Protein AF-A0A4R9PAI8-F1 (afdb_monomer)

Nearest PDB structures (foldseek):
  8hl4-assembly1_L21E  TM=3.474E-01  e=4.039E+00  Sulfolobus acidocaldarius DSM 639
  7dro-assembly3_F  TM=3.012E-01  e=7.348E+00  Plesiocystis pacifica SIR-1

Mean predicted aligned error: 5.15 Å

pLDDT: mean 88.65, std 13.79, rang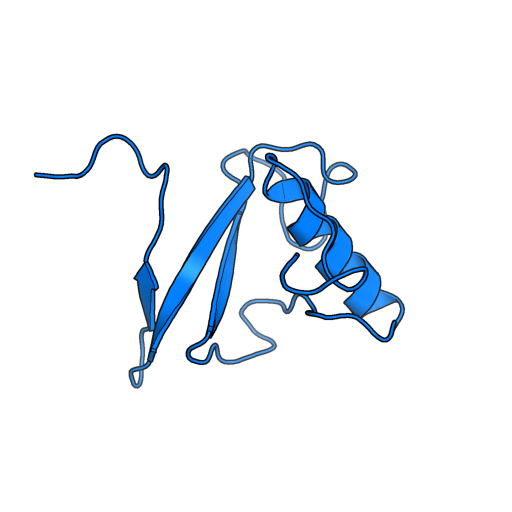e [38.31, 97.94]

Sequence (93 aa):
SGAASRFRYSTLHSVYIYQAIRDRLSGSDAGFWAYRLNEYKPVVGDLICWARQSDIDYDSQASGNYRGHCDIVVAVEADKVWVIGGNVGNSVT

Radius of gyration: 13.64 Å; Cα contacts (8 Å, |Δi|>4): 126; chains: 1; bounding box: 29×33×38 Å

Foldseek 3Di:
DPPPPLADDDPAPLQRLLVQLVCQVVVHPHPHHDDDPVGDDDDAFDKDKDFPDPPDDSVRRVNSPGRMFIWGFHDDDPPDTDTHGDPPPPPPD

Solvent-accessible surface area (backbone atoms only — not comparable to full-atom values): 5904 Å² total; per-residue (Å²): 126,82,71,50,92,48,48,69,86,64,94,54,46,18,47,41,53,43,47,16,41,49,32,46,76,71,66,50,96,60,69,60,66,54,72,55,84,89,76,53,84,85,51,68,74,38,72,54,68,50,56,75,52,83,91,46,52,96,89,37,49,70,93,26,70,57,59,38,46,61,24,38,26,74,42,69,59,98,90,52,71,42,66,56,67,73,95,61,79,89,75,81,127

Secondary structure (DSSP, 8-state):
--SGGGS---SSHHHHHHHHHHHHHHT---S-----TTT----TTPEEEEESSTT-SSS--GGG-S-EEEEEEEEE-SS-EEEE-S-STT---

Structure (mmCIF, N/CA/C/O backb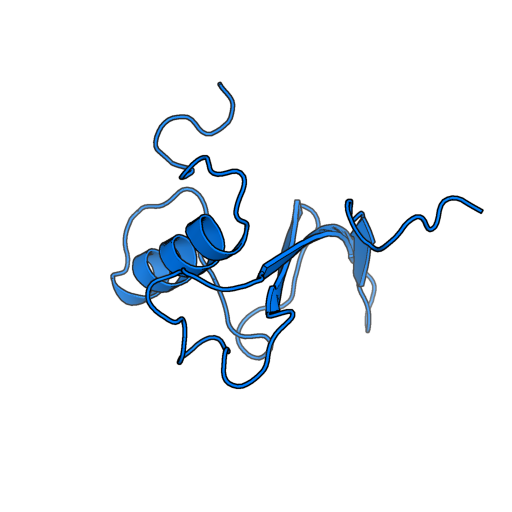one):
data_AF-A0A4R9PAI8-F1
#
_entry.id   AF-A0A4R9PAI8-F1
#
loop_
_atom_site.group_PDB
_atom_site.id
_atom_site.type_symbol
_atom_site.label_atom_id
_atom_site.label_alt_id
_atom_site.label_comp_id
_atom_site.label_asym_id
_atom_site.label_entity_id
_atom_site.label_seq_id
_atom_site.pdbx_PDB_ins_code
_atom_site.Cartn_x
_atom_site.Cartn_y
_atom_site.Cartn_z
_atom_site.occupancy
_atom_site.B_iso_or_equiv
_atom_site.auth_seq_id
_atom_site.auth_comp_id
_atom_site.auth_asym_id
_atom_site.auth_atom_id
_atom_site.pdbx_PDB_model_num
ATOM 1 N N . SER A 1 1 ? 4.008 -18.143 -5.171 1.00 43.09 1 SER A N 1
ATOM 2 C CA . SER A 1 1 ? 3.493 -18.593 -3.857 1.00 43.09 1 SER A CA 1
ATOM 3 C C . SER A 1 1 ? 2.821 -17.419 -3.164 1.00 43.09 1 SER A C 1
ATOM 5 O O . SER A 1 1 ? 3.333 -16.315 -3.260 1.00 43.09 1 SER A O 1
ATOM 7 N N . GLY A 1 2 ? 1.666 -17.618 -2.520 1.00 74.88 2 GLY A N 1
ATOM 8 C CA . GLY A 1 2 ? 0.790 -16.524 -2.061 1.00 74.88 2 GLY A CA 1
ATOM 9 C C . GLY A 1 2 ? -0.113 -16.002 -3.188 1.00 74.88 2 GLY A C 1
ATOM 10 O O . GLY A 1 2 ? -0.523 -16.793 -4.032 1.00 74.88 2 GLY A O 1
ATOM 11 N N . ALA A 1 3 ? -0.369 -14.691 -3.247 1.00 72.88 3 ALA A N 1
ATOM 12 C CA . ALA A 1 3 ? -1.264 -13.997 -4.195 1.00 72.88 3 ALA A CA 1
ATOM 13 C C . ALA A 1 3 ? -0.931 -14.110 -5.712 1.00 72.88 3 ALA A C 1
ATOM 15 O O . ALA A 1 3 ? -1.491 -13.376 -6.525 1.00 72.88 3 ALA A O 1
ATOM 16 N N . ALA A 1 4 ? -0.066 -15.045 -6.117 1.00 83.31 4 ALA A N 1
ATOM 17 C CA . ALA A 1 4 ? 0.322 -15.320 -7.502 1.00 83.31 4 ALA A CA 1
ATOM 18 C C . ALA A 1 4 ? 0.688 -14.035 -8.272 1.00 83.31 4 ALA A C 1
ATOM 20 O O . ALA A 1 4 ? 1.385 -13.177 -7.745 1.00 83.31 4 ALA A O 1
ATOM 21 N N . SER A 1 5 ? 0.239 -13.876 -9.515 1.00 81.94 5 SER A N 1
ATOM 22 C CA . SER A 1 5 ? 0.508 -12.677 -10.321 1.00 81.94 5 SER A CA 1
ATOM 23 C C . SER A 1 5 ? -0.230 -11.420 -9.845 1.00 81.94 5 SER A C 1
ATOM 25 O O . SER A 1 5 ? 0.036 -10.341 -10.365 1.00 81.94 5 SER A O 1
ATOM 27 N N . ARG A 1 6 ? -1.134 -11.528 -8.862 1.00 80.06 6 ARG A N 1
ATOM 28 C CA . ARG A 1 6 ? -1.918 -10.393 -8.347 1.00 80.06 6 ARG A CA 1
ATOM 29 C C . ARG A 1 6 ? -1.151 -9.536 -7.342 1.00 80.06 6 ARG A C 1
ATOM 31 O O . ARG A 1 6 ? -1.672 -8.513 -6.906 1.00 80.06 6 ARG A O 1
ATOM 38 N N . PHE A 1 7 ? 0.061 -9.947 -6.965 1.00 81.38 7 PHE A N 1
ATOM 39 C CA . PHE A 1 7 ? 0.951 -9.181 -6.102 1.00 81.38 7 PHE A CA 1
ATOM 40 C C . PHE A 1 7 ? 2.336 -9.046 -6.724 1.00 81.38 7 PHE A C 1
ATOM 42 O O . PHE A 1 7 ? 2.967 -10.028 -7.119 1.00 81.38 7 PHE A O 1
ATOM 49 N N . ARG A 1 8 ? 2.839 -7.811 -6.782 1.00 83.75 8 ARG A N 1
ATOM 50 C CA . ARG A 1 8 ? 4.187 -7.534 -7.273 1.00 83.75 8 ARG A CA 1
ATOM 51 C C . ARG A 1 8 ? 5.203 -7.755 -6.155 1.00 83.75 8 ARG A C 1
ATOM 53 O O . ARG A 1 8 ? 5.483 -6.854 -5.369 1.00 83.75 8 ARG A O 1
ATOM 60 N N . TYR A 1 9 ? 5.765 -8.960 -6.103 1.00 82.69 9 TYR A N 1
ATOM 61 C CA . TYR A 1 9 ? 6.790 -9.320 -5.121 1.00 82.69 9 TYR A CA 1
ATOM 62 C C . TYR A 1 9 ? 8.048 -8.464 -5.276 1.00 82.69 9 TYR A C 1
ATOM 64 O O . TYR A 1 9 ? 8.614 -8.346 -6.362 1.00 82.69 9 TYR A O 1
ATOM 72 N N . SER A 1 10 ? 8.484 -7.876 -4.167 1.00 86.81 10 SER A N 1
ATOM 73 C CA . SER A 1 10 ? 9.665 -7.024 -4.078 1.00 86.81 10 SER A CA 1
ATOM 74 C C . SER A 1 10 ? 10.088 -6.914 -2.616 1.00 86.81 10 SER A C 1
ATOM 76 O O . SER A 1 10 ? 9.242 -6.923 -1.725 1.00 86.81 10 SER A O 1
ATOM 78 N N . THR A 1 11 ? 11.388 -6.772 -2.364 1.00 85.25 11 THR A N 1
ATOM 79 C CA . THR A 1 11 ? 11.905 -6.422 -1.031 1.00 85.25 11 THR A CA 1
ATOM 80 C C . THR A 1 11 ? 11.657 -4.946 -0.692 1.00 85.25 11 THR A C 1
ATOM 82 O O . THR A 1 11 ? 11.540 -4.578 0.477 1.00 85.25 11 THR A O 1
ATOM 85 N N . LEU A 1 12 ? 11.535 -4.088 -1.710 1.00 89.00 12 LEU A N 1
ATOM 86 C CA . LEU A 1 12 ? 11.203 -2.673 -1.562 1.00 89.00 12 LEU A CA 1
ATOM 87 C C . LEU A 1 12 ? 9.688 -2.499 -1.441 1.00 89.00 12 LEU A C 1
ATOM 89 O O . LEU A 1 12 ? 8.956 -2.861 -2.363 1.00 89.00 12 LEU A O 1
ATOM 93 N N . HIS A 1 13 ? 9.238 -1.881 -0.346 1.00 92.31 13 HIS A N 1
ATOM 94 C CA . HIS A 1 13 ? 7.811 -1.677 -0.077 1.00 92.31 13 HIS A CA 1
ATOM 95 C C . HIS A 1 13 ? 7.157 -0.705 -1.072 1.00 92.31 13 HIS A C 1
ATOM 97 O O . HIS A 1 13 ? 6.036 -0.912 -1.528 1.00 92.31 13 HIS A O 1
ATOM 103 N N . SER A 1 14 ? 7.902 0.323 -1.480 1.00 94.88 14 SER A N 1
ATOM 104 C CA . SER A 1 14 ? 7.490 1.331 -2.465 1.00 94.88 14 SER A CA 1
ATOM 105 C C . SER A 1 14 ? 7.045 0.740 -3.803 1.00 94.88 14 SER A C 1
ATOM 107 O O . SER A 1 14 ? 6.174 1.305 -4.459 1.00 94.88 14 SER A O 1
ATOM 109 N N . VAL A 1 15 ? 7.571 -0.428 -4.186 1.00 94.56 15 VAL A N 1
ATOM 110 C CA . VAL A 1 15 ? 7.220 -1.102 -5.441 1.00 94.56 15 VAL A CA 1
ATOM 111 C C . VAL A 1 15 ? 5.754 -1.523 -5.477 1.00 94.56 15 VAL A C 1
ATOM 113 O O . VAL A 1 15 ? 5.084 -1.290 -6.486 1.00 94.56 15 VAL A O 1
ATOM 116 N N . TYR A 1 16 ? 5.248 -2.143 -4.409 1.00 92.50 16 TYR A N 1
ATOM 117 C CA . TYR A 1 16 ? 3.858 -2.593 -4.377 1.00 92.50 16 TYR A CA 1
ATOM 118 C C . TYR A 1 16 ? 2.895 -1.471 -3.967 1.00 92.50 16 TYR A C 1
ATOM 120 O O . TYR A 1 16 ? 1.761 -1.476 -4.435 1.00 92.50 16 TYR A O 1
ATOM 128 N N . ILE A 1 17 ? 3.345 -0.469 -3.196 1.00 95.19 17 ILE A N 1
ATOM 129 C CA . ILE A 1 17 ? 2.559 0.752 -2.932 1.00 95.19 17 ILE A CA 1
ATOM 130 C C . ILE A 1 17 ? 2.277 1.483 -4.251 1.00 95.19 17 ILE A C 1
ATOM 132 O O . ILE A 1 17 ? 1.124 1.737 -4.593 1.00 95.19 17 ILE A O 1
ATOM 136 N N . TYR A 1 18 ? 3.327 1.756 -5.032 1.00 96.00 18 TYR A N 1
ATOM 137 C CA . TYR A 1 18 ? 3.205 2.440 -6.318 1.00 96.00 18 TYR A CA 1
ATOM 138 C C . TYR A 1 18 ? 2.315 1.670 -7.301 1.00 96.00 18 TYR A C 1
ATOM 140 O O . TYR A 1 18 ? 1.488 2.267 -7.990 1.00 96.00 18 TYR A O 1
ATOM 148 N N . GLN A 1 19 ? 2.451 0.341 -7.348 1.00 95.00 19 GLN A N 1
ATOM 149 C CA . GLN A 1 19 ? 1.609 -0.504 -8.195 1.00 95.00 19 GLN A CA 1
ATOM 150 C C . GLN A 1 19 ? 0.127 -0.414 -7.796 1.00 95.00 19 GLN A C 1
ATOM 152 O O . GLN A 1 19 ? -0.711 -0.185 -8.661 1.00 95.00 19 GLN A O 1
ATOM 157 N N . ALA A 1 20 ? -0.190 -0.496 -6.502 1.00 95.50 20 ALA A N 1
ATOM 158 C CA . ALA A 1 20 ? -1.567 -0.426 -6.009 1.00 95.50 20 ALA A CA 1
ATOM 159 C C . ALA A 1 20 ? -2.245 0.927 -6.275 1.00 95.50 20 ALA A C 1
ATOM 161 O O . ALA A 1 20 ? -3.444 0.970 -6.555 1.00 95.50 20 ALA A O 1
ATOM 162 N N . ILE A 1 21 ? -1.484 2.027 -6.219 1.00 96.50 21 ILE A N 1
ATOM 163 C CA . ILE A 1 21 ? -1.963 3.362 -6.614 1.00 96.50 21 ILE A CA 1
ATOM 164 C C . ILE A 1 21 ? -2.302 3.366 -8.104 1.00 96.50 21 ILE A C 1
ATOM 166 O O . ILE A 1 21 ? -3.390 3.788 -8.495 1.00 96.50 21 ILE A O 1
ATOM 170 N N . ARG A 1 22 ? -1.401 2.852 -8.949 1.00 95.81 22 ARG A N 1
ATOM 171 C CA . ARG A 1 22 ? -1.641 2.785 -10.395 1.00 95.81 22 ARG A CA 1
ATOM 172 C C . ARG A 1 22 ? -2.861 1.945 -10.736 1.00 95.81 22 ARG A C 1
ATOM 174 O O . ARG A 1 22 ? -3.702 2.421 -11.490 1.00 95.81 22 ARG A O 1
ATOM 181 N N . ASP A 1 23 ? -2.972 0.756 -10.155 1.00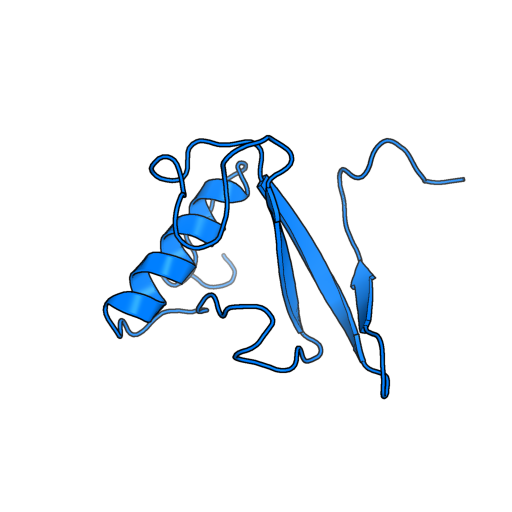 95.31 23 ASP A N 1
ATOM 182 C CA . ASP A 1 23 ? -4.087 -0.156 -10.407 1.00 95.31 23 ASP A CA 1
ATOM 183 C C . ASP A 1 23 ? -5.425 0.457 -9.990 1.00 95.31 23 ASP A C 1
ATOM 185 O O . ASP A 1 23 ? -6.433 0.284 -10.678 1.00 95.31 23 ASP A O 1
ATOM 189 N N . ARG A 1 24 ? -5.438 1.245 -8.908 1.00 95.56 24 ARG A N 1
ATOM 190 C CA . ARG A 1 24 ? -6.631 1.978 -8.474 1.00 95.56 24 ARG A CA 1
ATOM 191 C C . ARG A 1 24 ? -7.031 3.074 -9.452 1.00 95.56 24 ARG A C 1
ATOM 193 O O . ARG A 1 24 ? -8.226 3.248 -9.699 1.00 95.56 24 ARG A O 1
ATOM 200 N N . LEU A 1 25 ? -6.055 3.822 -9.961 1.00 95.81 25 LEU A N 1
ATOM 201 C CA . LEU A 1 25 ? -6.283 4.936 -10.883 1.00 95.81 25 LEU A CA 1
ATOM 202 C C . LEU A 1 25 ? -6.700 4.456 -12.277 1.00 95.81 25 LEU A C 1
ATOM 204 O O . LEU A 1 25 ? -7.503 5.120 -12.926 1.00 95.81 25 LEU A O 1
ATOM 208 N N . SER A 1 26 ? -6.199 3.305 -12.730 1.00 95.94 26 SER A N 1
ATOM 209 C CA . SER A 1 26 ? -6.594 2.708 -14.011 1.00 95.94 26 SER A CA 1
ATOM 210 C C . SER A 1 26 ? -7.849 1.838 -13.933 1.00 95.94 26 SER A C 1
ATOM 212 O O . SER A 1 26 ? -8.337 1.407 -14.974 1.00 95.94 26 SER A O 1
ATOM 214 N N . GLY A 1 27 ? -8.367 1.558 -12.731 1.00 94.31 27 GLY A N 1
ATOM 215 C CA . GLY A 1 27 ? -9.493 0.638 -12.543 1.00 94.31 27 GLY A CA 1
ATOM 216 C C . GLY A 1 27 ? -9.143 -0.811 -12.893 1.00 94.31 27 GLY A C 1
ATOM 217 O O . GLY A 1 27 ? -10.009 -1.564 -13.334 1.00 94.31 27 GLY A O 1
ATOM 218 N N . SER A 1 28 ? -7.872 -1.192 -12.739 1.00 91.69 28 SER A N 1
ATOM 219 C CA . SER A 1 28 ? -7.403 -2.550 -13.013 1.00 91.69 28 SER A CA 1
ATOM 220 C C . SER A 1 28 ? -8.015 -3.546 -12.031 1.00 91.69 28 SER A C 1
ATOM 222 O O . SER A 1 28 ? -8.125 -3.258 -10.836 1.00 91.69 28 SER A O 1
ATOM 224 N N . ASP A 1 29 ? -8.316 -4.753 -12.511 1.00 88.06 29 ASP A N 1
ATOM 225 C CA . ASP A 1 29 ? -8.548 -5.899 -11.633 1.00 88.06 29 ASP A CA 1
ATOM 226 C C . ASP A 1 29 ? -7.212 -6.339 -11.013 1.00 88.06 29 ASP A C 1
ATOM 228 O O . ASP A 1 29 ? -6.346 -6.907 -11.683 1.00 88.06 29 ASP A O 1
ATOM 232 N N . ALA A 1 30 ? -7.017 -6.010 -9.736 1.00 88.06 30 ALA A N 1
ATOM 233 C CA . ALA A 1 30 ? -5.780 -6.228 -8.996 1.00 88.06 30 ALA A CA 1
ATOM 234 C C . ALA A 1 30 ? -6.051 -6.989 -7.695 1.00 88.06 30 ALA A C 1
ATOM 236 O O . ALA A 1 30 ? -7.192 -7.172 -7.278 1.00 88.06 30 ALA A O 1
ATOM 237 N N . GLY A 1 31 ? -5.002 -7.505 -7.052 1.00 87.50 31 GLY A N 1
ATOM 238 C CA . GLY A 1 31 ? -5.140 -8.174 -5.751 1.00 87.50 31 GLY A CA 1
ATOM 239 C C . GLY A 1 31 ? -5.437 -7.214 -4.598 1.00 87.50 31 GLY A C 1
ATOM 240 O O . GLY A 1 31 ? -5.973 -7.640 -3.582 1.00 87.50 31 GLY A O 1
ATOM 241 N N . PHE A 1 32 ? -5.056 -5.947 -4.749 1.00 89.56 32 PHE A N 1
ATOM 242 C CA . PHE A 1 32 ? -5.202 -4.887 -3.759 1.00 89.56 32 PHE A CA 1
ATOM 243 C C . PHE A 1 32 ? -5.093 -3.529 -4.460 1.00 89.56 32 PHE A C 1
ATOM 245 O O . PHE A 1 32 ? -4.472 -3.411 -5.518 1.00 89.56 32 PHE A O 1
ATOM 252 N N . TRP A 1 33 ? -5.683 -2.509 -3.845 1.00 95.12 33 TRP A N 1
ATOM 253 C CA . TRP A 1 33 ? -5.707 -1.134 -4.335 1.00 95.12 33 TRP A CA 1
ATOM 254 C C . TRP A 1 33 ? -5.280 -0.190 -3.218 1.00 95.12 33 TRP A C 1
ATOM 256 O O . TRP A 1 33 ? -5.561 -0.446 -2.047 1.00 95.12 33 TRP A O 1
ATOM 266 N N . ALA A 1 34 ? -4.613 0.906 -3.572 1.00 96.00 34 ALA A N 1
ATOM 267 C CA . ALA A 1 34 ? -4.30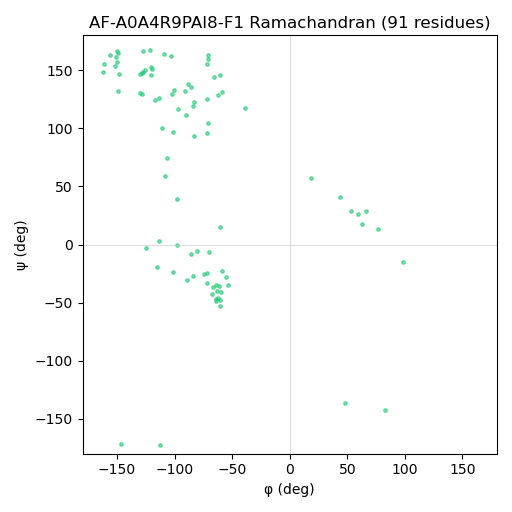1 1.951 -2.608 1.00 96.00 34 ALA A CA 1
ATOM 268 C C . ALA 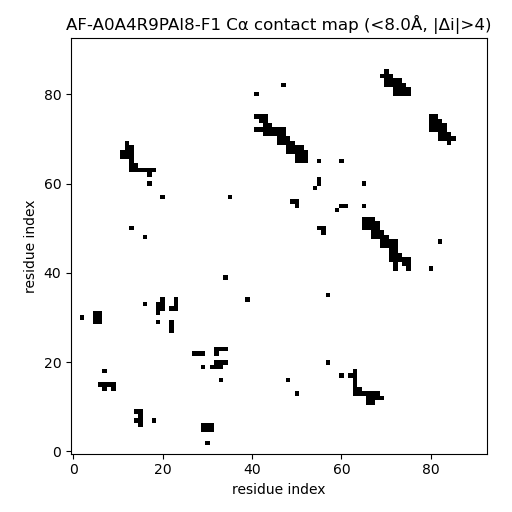A 1 34 ? -5.445 2.964 -2.550 1.00 96.00 34 ALA A C 1
ATOM 270 O O . ALA A 1 34 ? -5.971 3.369 -3.583 1.00 96.00 34 ALA A O 1
ATOM 271 N N . TYR A 1 35 ? -5.786 3.398 -1.342 1.00 96.62 35 TYR A N 1
ATOM 272 C CA . TYR A 1 35 ? -6.753 4.461 -1.087 1.00 96.62 35 TYR A CA 1
ATOM 273 C C . TYR A 1 35 ? -6.075 5.585 -0.317 1.00 96.62 35 TYR A C 1
ATOM 275 O O . TYR A 1 35 ? -5.124 5.349 0.437 1.00 96.62 35 TYR A O 1
ATOM 283 N N . ARG A 1 36 ? -6.576 6.810 -0.468 1.00 95.56 36 ARG A N 1
ATOM 284 C CA . ARG A 1 36 ? -6.180 7.898 0.427 1.00 95.56 36 ARG A CA 1
ATOM 285 C C . ARG A 1 36 ? -6.790 7.694 1.808 1.00 95.56 36 ARG A C 1
ATOM 287 O O . ARG A 1 36 ? -7.865 7.115 1.955 1.00 95.56 36 ARG A O 1
ATOM 294 N N . LEU A 1 37 ? -6.144 8.272 2.819 1.00 91.56 37 LEU A N 1
ATOM 295 C CA . LEU A 1 37 ? -6.593 8.191 4.214 1.00 91.56 37 LEU A CA 1
ATOM 296 C C . LEU A 1 37 ? -8.010 8.752 4.443 1.00 91.56 37 LEU A C 1
ATOM 298 O O . LEU A 1 37 ? -8.661 8.382 5.411 1.00 91.56 37 LEU A O 1
ATOM 302 N N . ASN A 1 38 ? -8.492 9.638 3.568 1.00 93.00 38 ASN A N 1
ATOM 303 C CA . ASN A 1 38 ? -9.825 10.242 3.642 1.00 93.00 38 ASN A CA 1
ATOM 304 C C . ASN A 1 38 ? -10.876 9.565 2.742 1.00 93.00 38 ASN A C 1
ATOM 306 O O . ASN A 1 38 ? -12.023 10.004 2.728 1.00 93.00 38 ASN A O 1
ATOM 310 N N . GLU A 1 39 ? -10.510 8.526 1.990 1.00 95.44 39 GLU A N 1
ATOM 311 C CA . GLU A 1 39 ? -11.412 7.835 1.055 1.00 95.44 39 GLU A CA 1
ATOM 312 C C . GLU A 1 39 ? -11.952 6.519 1.617 1.00 95.44 39 GLU A C 1
ATOM 314 O O . GLU A 1 39 ? -12.985 6.028 1.164 1.00 95.44 39 GLU A O 1
ATOM 319 N N . TYR A 1 40 ? -11.243 5.922 2.574 1.00 93.81 40 TYR A N 1
ATOM 320 C CA . TYR A 1 40 ? -11.492 4.554 2.997 1.00 93.81 40 TYR A CA 1
ATOM 321 C C . TYR A 1 40 ? -11.154 4.358 4.475 1.00 93.81 40 TYR A C 1
ATOM 323 O O . TYR A 1 40 ? -10.085 4.751 4.941 1.00 93.81 40 TYR A O 1
ATOM 331 N N . LYS A 1 41 ? -12.077 3.731 5.215 1.00 93.94 41 LYS A N 1
ATOM 332 C CA . LYS A 1 41 ? -11.852 3.329 6.606 1.00 93.94 41 LYS A CA 1
ATOM 333 C C . LYS A 1 41 ? -11.138 1.968 6.621 1.00 93.94 41 LYS A C 1
ATOM 335 O O . LYS A 1 41 ? -11.745 1.010 6.145 1.00 93.94 41 LYS A O 1
ATOM 340 N N . PRO A 1 42 ? -9.924 1.855 7.194 1.00 95.19 42 PRO A N 1
ATOM 341 C CA . PRO A 1 42 ? -9.190 0.591 7.216 1.00 95.19 42 PRO A CA 1
ATOM 342 C C . PRO A 1 42 ? -9.927 -0.533 7.954 1.00 95.19 42 PRO A C 1
ATOM 344 O O . PRO A 1 42 ? -10.586 -0.288 8.971 1.00 95.19 42 PRO A O 1
ATOM 347 N N . VAL A 1 43 ? -9.759 -1.768 7.475 1.00 96.56 43 VAL A N 1
ATOM 348 C CA . VAL A 1 43 ? -10.231 -3.006 8.110 1.00 96.56 43 VAL A CA 1
ATOM 349 C C . VAL A 1 43 ? -9.071 -3.967 8.397 1.00 96.56 43 VAL A C 1
ATOM 351 O O . VAL A 1 43 ? -7.945 -3.778 7.941 1.00 96.56 43 VAL A O 1
ATOM 354 N N . VAL A 1 44 ? -9.329 -5.009 9.193 1.00 97.38 44 VAL A N 1
ATOM 355 C CA . VAL A 1 44 ? -8.334 -6.057 9.482 1.00 97.38 44 VAL A CA 1
ATOM 356 C C . VAL A 1 44 ? -7.882 -6.727 8.182 1.00 97.38 44 VAL A C 1
ATOM 358 O O . VAL A 1 44 ? -8.714 -7.147 7.382 1.00 97.38 44 VAL A O 1
ATOM 361 N N . GLY A 1 45 ? -6.565 -6.850 8.000 1.00 94.56 45 GLY A N 1
ATOM 362 C CA . GLY A 1 45 ? -5.935 -7.378 6.787 1.00 94.56 45 GLY A CA 1
ATOM 363 C C . GLY A 1 45 ? -5.440 -6.309 5.809 1.00 94.56 45 GLY A C 1
ATOM 364 O O . GLY A 1 45 ? -4.618 -6.631 4.951 1.00 94.56 45 GLY A O 1
ATOM 365 N N . ASP A 1 46 ? -5.868 -5.052 5.959 1.00 95.75 46 ASP A N 1
ATOM 366 C CA . ASP A 1 46 ? -5.346 -3.949 5.152 1.00 95.75 46 ASP A CA 1
ATOM 367 C C . ASP A 1 46 ? -3.907 -3.592 5.533 1.00 95.75 46 ASP A C 1
ATOM 369 O O . ASP A 1 46 ? -3.429 -3.874 6.636 1.00 95.75 46 ASP A O 1
ATOM 373 N N . LEU A 1 47 ? -3.219 -2.924 4.609 1.00 94.56 47 LEU A N 1
ATOM 374 C CA . LEU A 1 47 ? -1.896 -2.358 4.840 1.00 94.56 47 LEU A CA 1
ATOM 375 C C . LEU A 1 47 ? -2.001 -0.850 5.058 1.00 94.56 47 LEU A C 1
ATOM 377 O O . LEU A 1 47 ? -2.569 -0.136 4.230 1.00 94.56 47 LEU A O 1
ATOM 381 N N . ILE A 1 48 ? -1.387 -0.355 6.130 1.00 95.12 48 ILE A N 1
ATOM 382 C CA . ILE A 1 48 ? -1.160 1.079 6.331 1.00 95.12 48 ILE A CA 1
ATOM 383 C C . ILE A 1 48 ? 0.254 1.389 5.871 1.00 95.12 48 ILE A C 1
ATOM 385 O O . ILE A 1 48 ? 1.210 0.870 6.438 1.00 95.12 48 ILE A O 1
ATOM 389 N N . CYS A 1 49 ? 0.386 2.223 4.841 1.00 94.81 49 CYS A N 1
ATOM 390 C CA . CYS A 1 49 ? 1.652 2.480 4.164 1.00 94.81 49 CYS A CA 1
ATOM 391 C C . CYS A 1 49 ? 2.053 3.954 4.221 1.00 94.81 49 CYS A C 1
ATOM 393 O O . CYS A 1 49 ? 1.205 4.842 4.140 1.00 94.81 49 CYS A O 1
ATOM 395 N N . TRP A 1 50 ? 3.357 4.219 4.301 1.00 93.38 50 TRP A N 1
ATOM 396 C CA . TRP A 1 50 ? 3.906 5.573 4.268 1.00 93.38 50 TRP A CA 1
ATOM 397 C C . TRP A 1 50 ? 5.316 5.620 3.678 1.00 93.38 50 TRP A C 1
ATOM 399 O O . TRP A 1 50 ? 6.040 4.620 3.613 1.00 93.38 50 TRP A O 1
ATOM 409 N N . ALA A 1 51 ? 5.721 6.816 3.256 1.00 94.50 51 ALA A N 1
ATOM 410 C CA . ALA A 1 51 ? 7.091 7.097 2.869 1.00 94.50 51 ALA A CA 1
ATOM 411 C C . ALA A 1 51 ? 7.939 7.470 4.092 1.00 94.50 51 ALA A C 1
ATOM 413 O O . ALA A 1 51 ? 7.552 8.278 4.931 1.00 94.50 51 ALA A O 1
ATOM 414 N N . ARG A 1 52 ? 9.140 6.902 4.172 1.00 91.75 52 ARG A N 1
ATOM 415 C CA . ARG A 1 52 ? 10.202 7.238 5.132 1.00 91.75 52 ARG A CA 1
ATOM 416 C C . ARG A 1 52 ? 11.232 8.185 4.493 1.00 91.75 52 ARG A C 1
ATOM 418 O O . ARG A 1 52 ? 12.439 8.014 4.667 1.00 91.75 52 ARG A O 1
ATOM 425 N N . GLN A 1 53 ? 10.756 9.135 3.693 1.00 92.88 53 GLN A N 1
ATOM 426 C CA . GLN A 1 53 ? 11.525 10.225 3.086 1.00 92.88 53 GLN A CA 1
ATOM 427 C C . GLN A 1 53 ? 10.587 11.395 2.750 1.00 92.88 53 GLN A C 1
ATOM 429 O O . GLN A 1 53 ? 9.373 11.199 2.710 1.00 92.88 53 GLN A O 1
ATOM 434 N N . SER A 1 54 ? 11.136 12.589 2.519 1.00 94.31 54 SER A N 1
ATOM 435 C CA . SER A 1 54 ? 10.352 13.770 2.144 1.00 94.31 54 SER A CA 1
ATOM 436 C C . SER A 1 54 ? 9.792 13.671 0.721 1.00 94.31 54 SER A C 1
ATOM 438 O O . SER A 1 54 ? 10.260 12.865 -0.086 1.00 94.31 54 SER A O 1
ATOM 440 N N . ASP A 1 55 ? 8.792 14.511 0.434 1.00 94.69 55 ASP A N 1
ATOM 441 C CA . ASP A 1 55 ? 8.267 14.795 -0.914 1.00 94.69 55 ASP A CA 1
ATOM 442 C C . ASP A 1 55 ? 7.649 13.593 -1.652 1.00 94.69 55 ASP A C 1
ATOM 444 O O . ASP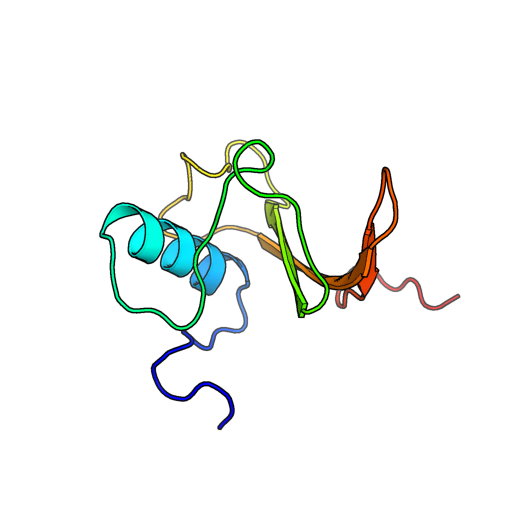 A 1 55 ? 7.457 13.616 -2.872 1.00 94.69 55 ASP A O 1
ATOM 448 N N . ILE A 1 56 ? 7.317 12.542 -0.897 1.00 96.75 56 ILE A N 1
ATOM 449 C CA . ILE A 1 56 ? 6.590 11.368 -1.370 1.00 96.75 56 ILE A CA 1
ATOM 450 C C . ILE A 1 56 ? 5.261 11.268 -0.632 1.00 96.75 56 ILE A C 1
ATOM 452 O O . ILE A 1 56 ? 5.215 11.173 0.595 1.00 96.75 56 ILE A O 1
ATOM 456 N N . ASP A 1 57 ? 4.189 11.213 -1.402 1.00 95.12 57 ASP A N 1
ATOM 457 C CA . ASP A 1 57 ? 2.822 11.006 -0.942 1.00 95.12 57 ASP A CA 1
ATOM 458 C C . ASP A 1 57 ? 2.049 10.210 -2.001 1.00 95.12 57 ASP A C 1
ATOM 460 O O . ASP A 1 57 ? 2.633 9.716 -2.961 1.00 95.12 57 ASP A O 1
ATOM 464 N N . TYR A 1 58 ? 0.737 10.058 -1.842 1.00 95.38 58 TYR A N 1
ATOM 465 C CA . TYR A 1 58 ? -0.083 9.308 -2.794 1.00 95.38 58 TYR A CA 1
ATOM 466 C C . TYR A 1 58 ? 0.066 9.799 -4.253 1.00 95.38 58 TYR A C 1
ATOM 468 O O . TYR A 1 58 ? 0.049 8.986 -5.177 1.00 95.38 58 TYR A O 1
ATOM 476 N N . ASP A 1 59 ? 0.244 11.104 -4.464 1.00 95.06 59 ASP A N 1
ATOM 477 C CA . ASP A 1 59 ? 0.329 11.742 -5.782 1.00 95.06 59 ASP A CA 1
ATOM 478 C C . ASP A 1 59 ? 1.760 11.793 -6.333 1.00 95.06 59 ASP A C 1
ATOM 480 O O . ASP A 1 59 ? 1.974 11.714 -7.545 1.00 95.06 59 ASP A O 1
ATOM 484 N N . SER A 1 60 ? 2.755 11.877 -5.451 1.00 95.94 60 SER A N 1
ATOM 485 C CA . SER A 1 60 ? 4.179 11.924 -5.781 1.00 95.94 60 SER A CA 1
ATOM 486 C C . SER A 1 60 ? 4.875 10.636 -5.348 1.00 95.94 60 SER A C 1
ATOM 488 O O . SER A 1 60 ? 5.209 10.448 -4.184 1.00 95.94 60 SER A O 1
ATOM 490 N N . GLN A 1 61 ? 5.117 9.720 -6.290 1.00 94.81 61 GLN A N 1
ATOM 491 C CA . GLN A 1 61 ? 5.598 8.363 -5.981 1.00 94.81 61 GLN A CA 1
ATOM 492 C C . GLN A 1 61 ? 7.014 8.039 -6.480 1.00 94.81 61 GLN A C 1
ATOM 494 O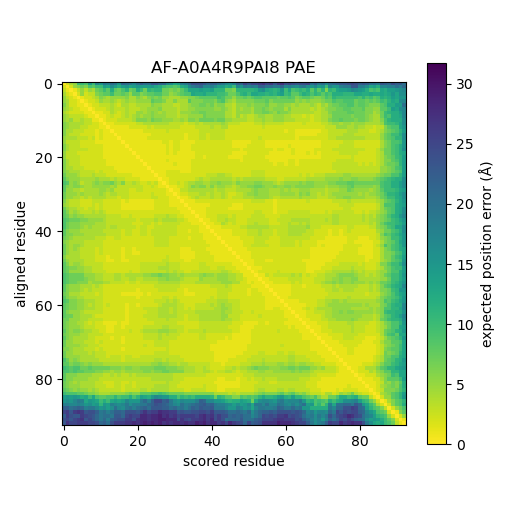 O . GLN A 1 61 ? 7.441 6.895 -6.349 1.00 94.81 61 GLN A O 1
ATOM 499 N N . ALA A 1 62 ? 7.745 8.982 -7.088 1.00 94.19 62 ALA A N 1
ATOM 500 C CA . ALA A 1 62 ? 9.097 8.756 -7.635 1.00 94.19 62 ALA A CA 1
ATOM 501 C C . ALA A 1 62 ? 9.251 7.432 -8.429 1.00 94.19 62 ALA A C 1
ATOM 503 O O . ALA A 1 62 ? 10.235 6.706 -8.286 1.00 94.19 62 ALA A O 1
ATOM 504 N N . SER A 1 63 ? 8.242 7.075 -9.236 1.00 93.31 63 SER A N 1
ATOM 505 C CA . SER A 1 63 ? 8.164 5.800 -9.979 1.00 93.31 63 SER A CA 1
ATOM 506 C C . SER A 1 63 ? 8.350 4.533 -9.120 1.00 93.31 63 SER A C 1
ATOM 508 O O . SER A 1 63 ? 8.844 3.513 -9.600 1.00 93.31 63 SER A O 1
ATOM 510 N N . GLY A 1 64 ? 7.975 4.591 -7.840 1.00 93.38 64 GLY A N 1
ATOM 511 C CA . GLY A 1 64 ? 8.129 3.500 -6.877 1.00 93.38 64 GLY A CA 1
ATOM 512 C C . GLY A 1 64 ? 9.554 3.317 -6.349 1.00 93.38 64 GLY A C 1
ATOM 513 O O . GLY A 1 64 ? 9.834 2.282 -5.750 1.00 93.38 64 GLY A O 1
ATOM 514 N N . ASN A 1 65 ? 10.457 4.281 -6.557 1.00 94.62 65 ASN A N 1
ATOM 515 C CA . ASN A 1 65 ? 1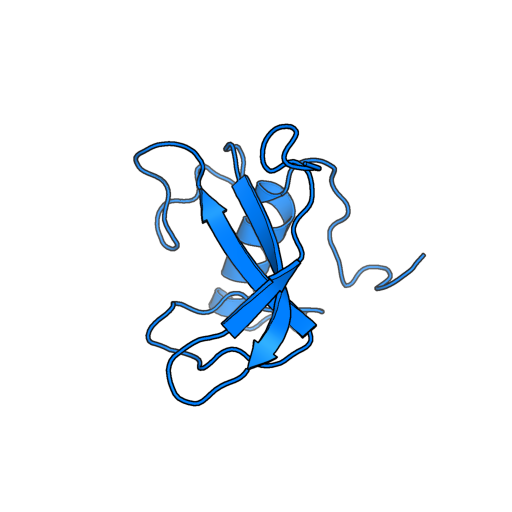1.838 4.222 -6.075 1.00 94.62 65 ASN A CA 1
ATOM 516 C C . ASN A 1 65 ? 12.066 5.170 -4.891 1.00 94.62 65 ASN A C 1
ATOM 518 O O . ASN A 1 65 ? 12.668 6.236 -5.014 1.00 94.62 65 ASN A O 1
ATOM 522 N N . TYR A 1 66 ? 11.555 4.771 -3.732 1.00 94.50 66 TYR A N 1
ATOM 523 C CA . TYR A 1 66 ? 11.709 5.512 -2.484 1.00 94.50 66 TYR A CA 1
ATOM 524 C C . TYR A 1 66 ? 11.741 4.580 -1.274 1.00 94.50 66 TYR A C 1
ATOM 526 O O . TYR A 1 66 ? 11.342 3.412 -1.353 1.00 94.50 66 TYR A O 1
ATOM 534 N N . ARG A 1 67 ? 12.194 5.099 -0.128 1.00 93.25 67 ARG A N 1
ATOM 535 C CA . ARG A 1 67 ? 12.119 4.388 1.155 1.00 93.25 67 ARG A CA 1
ATOM 536 C C . ARG A 1 67 ? 10.667 4.349 1.626 1.00 93.25 67 ARG A C 1
ATOM 538 O O . ARG A 1 67 ? 10.187 5.317 2.198 1.00 93.25 67 ARG A O 1
ATOM 545 N N . GLY A 1 68 ? 9.964 3.257 1.351 1.00 92.69 68 GLY A N 1
ATOM 546 C CA . GLY A 1 68 ? 8.592 3.024 1.808 1.00 92.69 68 GLY A CA 1
ATOM 547 C C . GLY A 1 68 ? 8.531 2.043 2.974 1.00 92.69 68 GLY A C 1
ATOM 548 O O . GLY A 1 68 ? 9.473 1.279 3.200 1.00 92.69 68 GLY A O 1
ATOM 549 N N . HIS A 1 69 ? 7.412 2.043 3.686 1.00 94.06 69 HIS A N 1
ATOM 550 C CA . HIS A 1 69 ? 7.095 1.034 4.685 1.00 94.06 69 HIS A CA 1
ATOM 551 C C . HIS A 1 69 ? 5.583 0.826 4.795 1.00 94.06 69 HIS A C 1
ATOM 553 O O . HIS A 1 69 ? 4.815 1.707 4.411 1.00 94.06 69 HIS A O 1
ATOM 559 N N . CYS A 1 70 ? 5.179 -0.343 5.284 1.00 92.69 70 CYS A N 1
ATOM 560 C CA . CYS A 1 70 ? 3.797 -0.677 5.563 1.00 92.69 70 CYS A CA 1
ATOM 561 C C . CYS A 1 70 ? 3.721 -1.636 6.743 1.00 92.69 70 CYS A C 1
ATOM 563 O O . CYS A 1 70 ? 4.554 -2.541 6.838 1.00 92.69 70 CYS A O 1
ATOM 565 N N . ASP A 1 71 ? 2.648 -1.501 7.511 1.00 94.06 71 ASP A N 1
ATOM 566 C CA . ASP A 1 71 ? 2.264 -2.424 8.574 1.00 94.06 71 ASP A CA 1
ATOM 567 C C . ASP A 1 71 ? 0.888 -3.024 8.269 1.00 94.06 71 ASP A C 1
ATOM 569 O O . ASP A 1 71 ? 0.064 -2.387 7.604 1.00 94.06 71 ASP A O 1
ATOM 573 N N . ILE A 1 72 ? 0.629 -4.244 8.746 1.00 94.50 72 ILE A N 1
ATOM 574 C CA . ILE A 1 72 ? -0.663 -4.917 8.557 1.00 94.50 72 ILE A CA 1
ATOM 575 C C . ILE A 1 72 ? -1.612 -4.607 9.709 1.00 94.50 72 ILE A C 1
ATOM 577 O O . ILE A 1 72 ? -1.241 -4.735 10.875 1.00 94.50 72 ILE A O 1
ATOM 581 N N . VAL A 1 73 ? -2.851 -4.237 9.396 1.00 96.62 73 VAL A N 1
ATOM 582 C CA . VAL A 1 73 ? -3.911 -4.020 10.385 1.00 96.62 73 VAL A CA 1
ATOM 583 C C . VAL A 1 73 ? -4.361 -5.357 10.966 1.00 96.62 73 VAL A C 1
ATOM 585 O O . VAL A 1 73 ? -4.785 -6.253 10.235 1.00 96.62 73 VAL A O 1
ATOM 588 N N . VAL A 1 74 ? -4.327 -5.472 12.293 1.00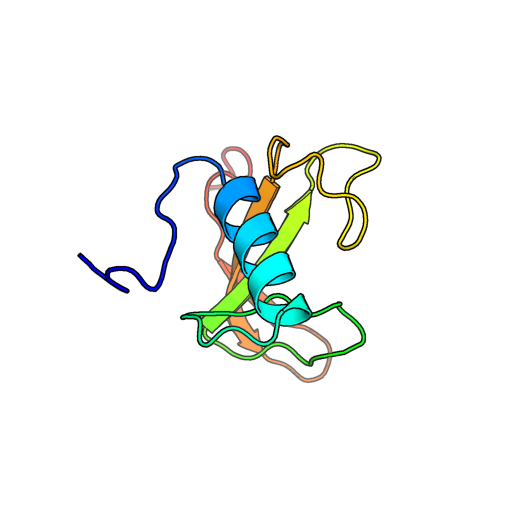 97.94 74 VAL A N 1
ATOM 589 C CA . VAL A 1 74 ? -4.737 -6.679 13.032 1.00 97.94 74 VAL A CA 1
ATOM 590 C C . VAL A 1 74 ? -5.961 -6.467 13.919 1.00 97.94 74 VAL A C 1
ATOM 592 O O . VAL A 1 74 ? -6.635 -7.436 14.259 1.00 97.94 74 VAL A O 1
ATOM 595 N N . ALA A 1 75 ? -6.288 -5.219 14.258 1.00 97.75 75 ALA A N 1
ATOM 596 C CA . ALA A 1 75 ? -7.535 -4.869 14.933 1.00 97.75 75 ALA A CA 1
ATOM 597 C C . ALA A 1 75 ? -7.966 -3.435 14.597 1.00 97.75 75 ALA A C 1
ATOM 599 O O . ALA A 1 75 ? -7.138 -2.575 14.295 1.00 97.75 75 ALA A O 1
ATOM 600 N N . VAL A 1 76 ? -9.273 -3.184 14.671 1.00 97.50 76 VAL A N 1
ATOM 601 C CA . VAL A 1 76 ? -9.891 -1.883 14.393 1.00 97.50 76 VAL A CA 1
ATOM 602 C C . VAL A 1 76 ? -10.816 -1.516 15.545 1.00 97.50 76 VAL A C 1
ATOM 604 O O . VAL A 1 76 ? -11.662 -2.314 15.942 1.00 97.50 76 VAL A O 1
ATOM 607 N N . GLU A 1 77 ? -10.662 -0.300 16.057 1.00 96.75 77 GLU A N 1
ATOM 608 C CA . GLU A 1 77 ? -11.534 0.312 17.058 1.00 96.75 77 GLU A CA 1
ATOM 609 C C . GLU A 1 77 ? -12.304 1.499 16.443 1.00 96.75 77 GLU A C 1
ATOM 611 O O . GLU A 1 77 ? -12.305 1.713 15.226 1.00 96.75 77 GLU A O 1
ATOM 616 N N . ALA A 1 78 ? -13.030 2.259 17.269 1.00 93.94 78 ALA A N 1
ATOM 617 C CA . ALA A 1 78 ? -13.836 3.382 16.794 1.00 93.94 78 ALA A CA 1
ATOM 618 C C . ALA A 1 78 ? -12.982 4.498 16.162 1.00 93.94 78 ALA A C 1
ATOM 620 O O . ALA A 1 78 ? -13.373 5.044 15.130 1.00 93.94 78 ALA A O 1
ATOM 621 N N . ASP A 1 79 ? -11.826 4.798 16.756 1.00 94.56 79 ASP A N 1
ATOM 622 C CA . ASP A 1 79 ? -10.978 5.959 16.461 1.00 94.56 79 ASP A CA 1
ATOM 623 C C . ASP A 1 79 ? -9.523 5.605 16.106 1.00 94.56 79 ASP A C 1
ATOM 625 O O . ASP A 1 79 ? -8.734 6.488 15.774 1.00 94.56 79 ASP A O 1
ATOM 629 N N . LYS A 1 80 ? -9.155 4.322 16.156 1.00 94.75 80 LYS A N 1
ATOM 630 C CA . LYS A 1 80 ? -7.788 3.855 15.900 1.00 94.75 80 LYS A CA 1
ATOM 631 C C . LYS A 1 80 ? -7.753 2.449 15.320 1.00 94.75 80 LYS A C 1
ATOM 633 O O . LYS A 1 80 ? -8.732 1.703 15.358 1.00 94.75 80 LYS A O 1
ATOM 638 N N . VAL A 1 81 ? -6.582 2.087 14.813 1.00 96.44 81 VAL A N 1
ATOM 639 C CA . VAL A 1 81 ? -6.263 0.739 14.348 1.00 96.44 81 VAL A CA 1
ATOM 640 C C . VAL A 1 81 ? -4.989 0.254 15.019 1.00 96.44 81 VAL A C 1
ATOM 642 O O . VAL A 1 81 ? -4.093 1.044 15.316 1.00 96.44 81 VAL A O 1
ATOM 645 N N . TRP A 1 82 ? -4.909 -1.051 15.237 1.00 97.00 82 TRP A N 1
ATOM 646 C CA . TRP A 1 82 ? -3.698 -1.720 15.688 1.00 97.00 82 TRP A CA 1
ATOM 647 C C . TRP A 1 82 ? -3.031 -2.383 14.500 1.00 97.00 82 TRP A C 1
ATOM 649 O O . TRP A 1 82 ? -3.692 -3.081 13.725 1.00 97.00 82 TRP A O 1
ATOM 659 N N . VAL A 1 83 ? -1.724 -2.178 14.376 1.00 95.31 83 VAL A N 1
ATOM 660 C CA . VAL A 1 83 ? -0.931 -2.696 13.265 1.00 95.31 83 VAL A CA 1
ATOM 661 C C . VAL A 1 83 ? 0.261 -3.506 13.764 1.00 95.31 83 VAL A C 1
ATOM 663 O O . VAL A 1 83 ? 0.787 -3.244 14.846 1.00 95.31 83 VAL A O 1
ATOM 666 N N . ILE A 1 84 ? 0.682 -4.494 12.976 1.00 93.38 84 ILE A N 1
ATOM 667 C CA . ILE A 1 84 ? 1.924 -5.242 13.184 1.00 93.38 84 ILE A CA 1
ATOM 668 C C . ILE A 1 84 ? 2.872 -4.936 12.025 1.00 93.38 84 ILE A C 1
ATOM 670 O O . ILE A 1 84 ? 2.525 -5.110 10.857 1.00 93.38 84 ILE A O 1
ATOM 674 N N . GLY A 1 85 ? 4.080 -4.501 12.372 1.00 84.50 85 GLY A N 1
ATOM 675 C CA . GLY A 1 85 ? 5.127 -4.088 11.448 1.00 84.50 85 GLY A CA 1
ATOM 676 C C . GLY A 1 85 ? 6.454 -4.776 11.727 1.00 84.50 85 GLY A C 1
ATOM 677 O O . GLY A 1 85 ? 6.784 -5.070 12.874 1.00 84.50 85 GLY A O 1
ATOM 678 N N . GLY A 1 86 ? 7.237 -5.022 10.680 1.00 71.50 86 GLY A N 1
ATOM 679 C CA . GLY A 1 86 ? 8.640 -5.440 10.787 1.00 71.50 86 GLY A CA 1
ATOM 680 C C . GLY A 1 86 ? 9.572 -4.311 10.344 1.00 71.50 86 GLY A C 1
ATOM 681 O O . GLY A 1 86 ? 9.138 -3.388 9.675 1.00 71.50 86 GLY A O 1
ATOM 682 N N . ASN A 1 87 ? 10.870 -4.350 10.659 1.00 65.38 87 ASN A N 1
ATOM 683 C CA . ASN A 1 87 ? 11.817 -3.302 10.218 1.00 65.38 87 ASN A CA 1
ATOM 684 C C . ASN A 1 87 ? 11.453 -1.869 10.702 1.00 65.38 87 ASN A C 1
ATOM 686 O O . ASN A 1 87 ? 11.800 -0.852 10.087 1.00 65.38 87 ASN A O 1
ATOM 690 N N . VAL A 1 88 ? 10.744 -1.784 11.826 1.00 58.75 88 VAL A N 1
ATOM 691 C CA . VAL A 1 88 ? 10.662 -0.603 12.688 1.00 58.75 88 VAL A CA 1
ATOM 692 C C . VAL A 1 88 ? 11.801 -0.789 13.692 1.00 58.75 88 VAL A C 1
ATOM 694 O O . VAL A 1 88 ? 11.813 -1.789 14.403 1.00 58.75 88 VAL A O 1
ATOM 697 N N . GLY A 1 89 ? 12.840 0.052 13.614 1.00 49.75 89 GLY A N 1
ATOM 698 C CA . GLY A 1 89 ? 14.181 -0.224 14.157 1.00 49.75 89 GLY A CA 1
ATOM 699 C C . GLY A 1 89 ? 14.188 -0.954 15.501 1.00 49.75 89 GLY A C 1
ATOM 700 O O . GLY A 1 89 ? 13.660 -0.413 16.459 1.00 49.75 89 GLY A O 1
ATOM 701 N N . ASN A 1 90 ? 14.761 -2.167 15.531 1.00 44.72 90 ASN A N 1
ATOM 702 C CA . ASN A 1 90 ? 15.019 -3.023 16.703 1.00 44.72 90 ASN A CA 1
ATOM 703 C C . ASN A 1 90 ? 14.205 -2.685 17.969 1.00 44.72 90 ASN A C 1
ATOM 705 O O . ASN A 1 90 ? 14.781 -2.428 19.022 1.00 44.72 90 ASN A O 1
ATOM 709 N N . SER A 1 91 ? 12.875 -2.686 17.879 1.00 44.59 91 SER A N 1
ATOM 710 C CA . SER A 1 91 ? 11.992 -2.482 19.030 1.00 44.59 91 SER A CA 1
ATOM 711 C C . SER A 1 91 ? 11.315 -3.804 19.376 1.00 44.59 91 SER A C 1
ATOM 713 O O . SER A 1 91 ? 10.102 -3.961 19.329 1.00 44.59 91 SER A O 1
ATOM 715 N N . VAL A 1 92 ? 12.150 -4.795 19.669 1.00 39.03 92 VAL A N 1
ATOM 716 C CA . VAL A 1 92 ? 11.797 -5.866 20.599 1.00 39.03 92 VAL A CA 1
ATOM 717 C C . VAL A 1 92 ? 12.496 -5.500 21.902 1.00 39.03 92 VAL A C 1
ATOM 719 O O . VAL A 1 92 ? 13.706 -5.678 22.024 1.00 39.03 92 VAL A O 1
ATOM 722 N N . THR A 1 93 ? 11.756 -4.872 22.811 1.00 38.31 93 THR A N 1
ATOM 723 C CA . THR A 1 93 ? 12.148 -4.724 24.221 1.00 38.31 93 THR A CA 1
ATOM 724 C C . THR A 1 93 ? 11.611 -5.890 25.021 1.00 38.31 93 THR A C 1
ATOM 726 O O . THR A 1 93 ? 10.429 -6.227 24.780 1.00 38.31 93 THR A O 1
#